Protein AF-A0A7W7VLT5-F1 (afdb_monomer)

Radius of gyration: 20.91 Å; Cα contacts (8 Å, |Δi|>4): 25; chains: 1; bounding box: 60×30×28 Å

pLDDT: mean 71.4, std 13.24, range [44.38, 89.62]

Structure (mmCIF, N/CA/C/O backbone):
data_AF-A0A7W7VLT5-F1
#
_entry.id   AF-A0A7W7VLT5-F1
#
loop_
_atom_site.group_PDB
_atom_site.id
_atom_site.type_symbol
_atom_site.label_atom_id
_atom_site.label_alt_id
_atom_site.label_comp_id
_atom_site.label_asym_id
_atom_site.label_entity_id
_atom_site.label_seq_id
_atom_site.pdbx_PDB_ins_code
_atom_site.Cartn_x
_atom_site.Cartn_y
_atom_site.Cartn_z
_atom_site.occupancy
_atom_site.B_iso_or_equiv
_atom_site.auth_seq_id
_atom_site.auth_comp_id
_atom_site.auth_asym_id
_atom_site.auth_atom_id
_atom_site.pdbx_PDB_model_num
ATOM 1 N N . MET A 1 1 ? 36.011 -1.954 0.548 1.00 53.28 1 MET A N 1
ATOM 2 C CA . MET A 1 1 ? 34.717 -1.801 -0.143 1.00 53.28 1 MET A CA 1
ATOM 3 C C . MET A 1 1 ? 34.950 -0.830 -1.289 1.00 53.28 1 MET A C 1
ATOM 5 O O . MET A 1 1 ? 35.602 0.171 -1.019 1.00 53.28 1 MET A O 1
ATOM 9 N N . PRO A 1 2 ? 34.570 -1.129 -2.541 1.00 60.38 2 PRO A N 1
ATOM 10 C CA . PRO A 1 2 ? 34.634 -0.131 -3.602 1.00 60.38 2 PRO A CA 1
ATOM 11 C C . PRO A 1 2 ? 33.546 0.920 -3.348 1.00 60.38 2 PRO A C 1
ATOM 13 O O . PRO A 1 2 ? 32.386 0.568 -3.142 1.00 60.38 2 PRO A O 1
ATOM 16 N N . GLU A 1 3 ? 33.942 2.188 -3.294 1.00 71.62 3 GLU A N 1
ATOM 17 C CA . GLU A 1 3 ? 33.031 3.327 -3.159 1.00 71.62 3 GLU A CA 1
ATOM 18 C C . GLU A 1 3 ? 32.471 3.615 -4.558 1.00 71.62 3 GLU A C 1
ATOM 20 O O . GLU A 1 3 ? 33.245 3.822 -5.496 1.00 71.62 3 GLU A O 1
ATOM 25 N N . LEU A 1 4 ? 31.148 3.554 -4.722 1.00 69.25 4 LEU A N 1
ATOM 26 C CA . LEU A 1 4 ? 30.499 3.897 -5.990 1.00 69.25 4 LEU A CA 1
ATOM 27 C C . LEU A 1 4 ? 30.738 5.377 -6.297 1.00 69.25 4 LEU A C 1
ATOM 29 O O . LEU A 1 4 ? 30.689 6.219 -5.398 1.00 69.25 4 LEU A O 1
ATOM 33 N N . SER A 1 5 ? 31.001 5.695 -7.563 1.00 77.19 5 SER A N 1
ATOM 34 C CA . SER A 1 5 ? 31.225 7.079 -7.976 1.00 77.19 5 SER A CA 1
ATOM 35 C C . SER A 1 5 ? 29.929 7.892 -7.859 1.00 77.19 5 SER A C 1
ATOM 37 O O . SER A 1 5 ? 28.832 7.352 -8.002 1.00 77.19 5 SER A O 1
ATOM 39 N N . GLU A 1 6 ? 30.031 9.207 -7.647 1.00 73.69 6 GLU A N 1
ATOM 40 C CA . GLU A 1 6 ? 28.871 10.105 -7.493 1.00 73.69 6 GLU A CA 1
ATOM 41 C C . GLU A 1 6 ? 27.876 9.976 -8.662 1.00 73.69 6 GLU A C 1
ATOM 43 O O . GLU A 1 6 ? 26.663 10.014 -8.471 1.00 73.69 6 GLU A O 1
ATOM 48 N N . HIS A 1 7 ? 28.382 9.729 -9.872 1.00 69.19 7 HIS A N 1
ATOM 49 C CA . HIS A 1 7 ? 27.569 9.509 -11.068 1.00 69.19 7 HIS A CA 1
ATOM 50 C C . HIS A 1 7 ? 26.754 8.201 -11.019 1.00 69.19 7 HIS A C 1
ATOM 52 O O . HIS A 1 7 ? 25.624 8.142 -11.507 1.00 69.19 7 HIS A O 1
ATOM 58 N N . GLU A 1 8 ? 27.306 7.142 -10.428 1.00 69.69 8 GLU A N 1
ATOM 59 C CA . GLU A 1 8 ? 26.625 5.851 -10.281 1.00 69.69 8 GLU A CA 1
ATOM 60 C C . GLU A 1 8 ? 25.518 5.926 -9.223 1.00 69.69 8 GLU A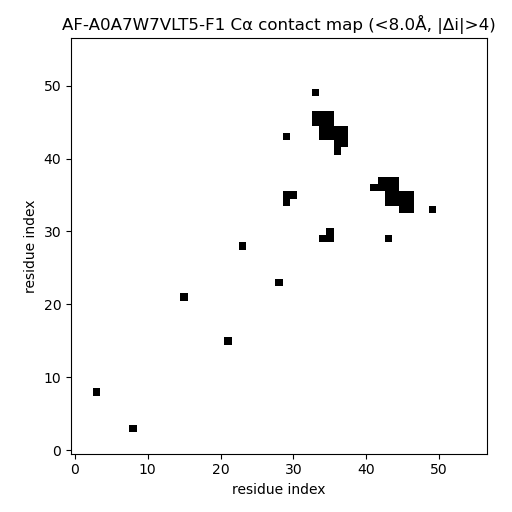 C 1
ATOM 62 O O . GLU A 1 8 ? 24.452 5.343 -9.411 1.00 69.69 8 GLU A O 1
ATOM 67 N N . LEU A 1 9 ? 25.726 6.714 -8.162 1.00 69.75 9 LEU A N 1
ATOM 68 C CA . LEU A 1 9 ? 24.707 6.996 -7.146 1.00 69.75 9 LEU A CA 1
ATOM 69 C C . LEU A 1 9 ? 23.522 7.772 -7.732 1.00 69.75 9 LEU A C 1
ATOM 71 O O . LEU A 1 9 ? 22.374 7.384 -7.526 1.00 69.75 9 LEU A O 1
ATOM 75 N N . VAL A 1 10 ? 23.794 8.818 -8.519 1.00 72.69 10 VAL A N 1
ATOM 76 C CA . VAL A 1 10 ? 22.747 9.603 -9.196 1.00 72.69 10 VAL A CA 1
ATOM 77 C C . VAL A 1 10 ? 21.961 8.740 -10.183 1.00 72.69 10 VAL A C 1
ATOM 79 O O . VAL A 1 10 ? 20.738 8.823 -10.230 1.00 72.69 10 VAL A O 1
ATOM 82 N N . THR A 1 11 ? 22.637 7.870 -10.936 1.00 68.06 11 THR A N 1
ATOM 83 C CA . THR A 1 11 ? 21.969 6.984 -11.901 1.00 68.06 11 THR A CA 1
ATOM 84 C C . THR A 1 11 ? 21.077 5.962 -11.192 1.00 68.06 11 THR A C 1
ATOM 86 O O . THR A 1 11 ? 19.940 5.767 -11.606 1.00 68.06 11 THR A O 1
ATOM 89 N N . ALA A 1 12 ? 21.547 5.361 -10.094 1.00 62.75 12 ALA A N 1
ATOM 90 C CA . ALA A 1 12 ? 20.754 4.424 -9.296 1.00 62.75 12 ALA A CA 1
ATOM 91 C C . ALA A 1 12 ? 19.531 5.090 -8.638 1.00 62.75 12 ALA A C 1
ATOM 93 O O . ALA A 1 12 ? 18.466 4.478 -8.536 1.00 62.75 12 ALA A O 1
ATOM 94 N N . GLU A 1 13 ? 19.664 6.346 -8.209 1.00 62.88 13 GLU A N 1
ATOM 95 C CA . GLU A 1 13 ? 18.560 7.122 -7.640 1.00 62.88 13 GLU A CA 1
ATOM 96 C C . GLU A 1 13 ? 17.530 7.524 -8.705 1.00 62.88 13 GLU A C 1
ATOM 98 O O . GLU A 1 13 ? 16.325 7.370 -8.498 1.00 62.88 13 GLU A O 1
ATOM 103 N N . MET A 1 14 ? 17.990 7.970 -9.876 1.00 62.50 14 MET A N 1
ATOM 104 C CA . MET A 1 14 ? 17.116 8.277 -11.010 1.00 62.50 14 MET A CA 1
ATOM 105 C C . MET A 1 14 ? 16.368 7.040 -11.505 1.00 62.50 14 MET A C 1
ATOM 107 O O . MET A 1 14 ? 15.180 7.140 -11.806 1.00 62.50 14 MET A O 1
ATOM 111 N N . ASP A 1 15 ? 17.036 5.885 -11.555 1.00 61.75 15 ASP A N 1
ATOM 112 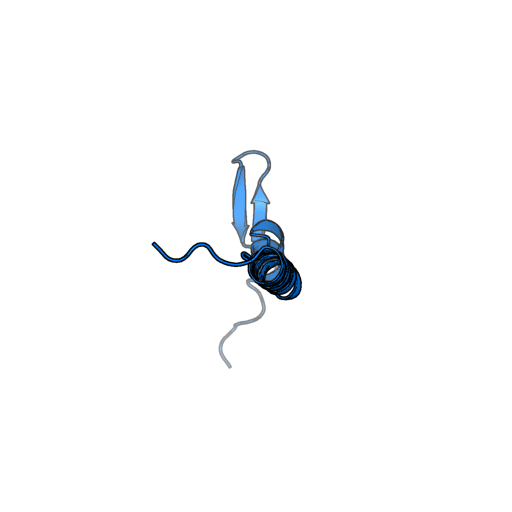C CA . ASP A 1 15 ? 16.414 4.618 -11.933 1.00 61.75 15 ASP A CA 1
ATOM 113 C C . ASP A 1 15 ? 15.319 4.268 -10.921 1.00 61.75 15 ASP A C 1
ATOM 115 O O . ASP A 1 15 ? 14.167 4.119 -11.305 1.00 61.75 15 ASP A O 1
ATOM 119 N N . ARG A 1 16 ? 15.597 4.319 -9.609 1.00 58.47 16 ARG A N 1
ATOM 120 C CA . ARG A 1 16 ? 14.588 4.074 -8.559 1.00 58.47 16 ARG A CA 1
ATOM 121 C C . ARG A 1 16 ? 13.338 4.957 -8.695 1.00 58.47 16 ARG A C 1
ATOM 123 O O . ARG A 1 16 ? 12.237 4.477 -8.445 1.00 58.47 16 ARG A 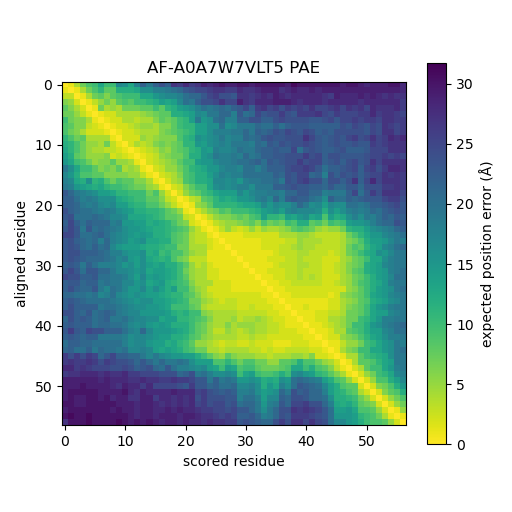O 1
ATOM 130 N N . HIS A 1 17 ? 13.486 6.218 -9.094 1.00 60.00 17 HIS A N 1
ATOM 131 C CA . HIS A 1 17 ? 12.352 7.125 -9.303 1.00 60.00 17 HIS A CA 1
ATOM 132 C C . HIS A 1 17 ? 11.632 6.940 -10.650 1.00 60.00 17 HIS A C 1
ATOM 134 O O . HIS A 1 17 ? 10.483 7.367 -10.783 1.00 60.00 17 HIS A O 1
ATOM 140 N N . ALA A 1 18 ? 12.265 6.305 -11.639 1.00 63.28 18 ALA A N 1
ATOM 141 C CA . ALA A 1 18 ? 11.681 6.065 -12.957 1.00 63.28 18 ALA A CA 1
ATOM 142 C C . ALA A 1 18 ? 10.621 4.944 -12.963 1.00 63.28 18 ALA A C 1
ATOM 144 O O . ALA A 1 18 ? 9.742 4.951 -13.823 1.00 63.28 18 ALA A O 1
ATOM 145 N N . TRP A 1 19 ? 10.645 4.023 -11.991 1.00 59.59 19 TRP A N 1
ATOM 146 C CA . TRP A 1 19 ? 9.699 2.894 -11.900 1.00 59.59 19 TRP A CA 1
ATOM 147 C C . TRP A 1 19 ? 8.360 3.236 -11.226 1.00 59.59 19 TRP A C 1
ATOM 149 O O . TRP A 1 19 ? 7.553 2.344 -10.966 1.00 59.59 19 TRP A O 1
ATOM 159 N N . GLY A 1 20 ? 8.082 4.521 -10.985 1.00 61.84 20 GLY A N 1
ATOM 160 C CA . GLY A 1 20 ? 6.940 4.933 -10.170 1.00 61.84 20 GLY A CA 1
ATOM 161 C C . GLY A 1 20 ? 7.176 4.608 -8.692 1.00 61.84 20 GLY A C 1
ATOM 162 O O . GLY A 1 20 ? 8.294 4.264 -8.307 1.00 61.84 20 GLY A O 1
ATOM 163 N N . PRO A 1 21 ? 6.168 4.766 -7.821 1.00 62.09 21 PRO A N 1
ATOM 164 C CA . PRO A 1 21 ? 6.338 4.392 -6.427 1.00 62.09 21 PRO A CA 1
ATOM 165 C C . PRO A 1 21 ? 6.684 2.897 -6.350 1.00 62.09 21 PRO A C 1
ATOM 167 O O . PRO A 1 21 ? 6.009 2.068 -6.957 1.00 62.09 21 PRO A O 1
ATOM 170 N N . THR A 1 22 ? 7.750 2.567 -5.612 1.00 68.88 22 THR A N 1
ATOM 171 C CA . THR A 1 22 ? 8.221 1.186 -5.387 1.00 68.88 22 THR A CA 1
ATOM 172 C C . THR A 1 22 ? 7.105 0.273 -4.877 1.00 68.88 22 THR A C 1
ATOM 174 O O . THR A 1 22 ? 7.137 -0.934 -5.108 1.00 68.88 22 THR A O 1
ATOM 177 N N . GLU A 1 23 ? 6.109 0.855 -4.211 1.00 65.62 23 GLU A N 1
ATOM 178 C CA . GLU A 1 23 ? 4.914 0.175 -3.741 1.00 65.62 23 GLU A CA 1
ATOM 179 C C . GLU A 1 23 ? 3.676 0.916 -4.256 1.00 65.62 23 GLU A C 1
ATOM 181 O O . GLU A 1 23 ? 3.616 2.148 -4.176 1.00 65.62 23 GLU A O 1
ATOM 186 N N . PRO A 1 24 ? 2.686 0.201 -4.816 1.00 68.44 24 PRO A N 1
ATOM 187 C CA . PRO A 1 24 ? 1.432 0.826 -5.185 1.00 68.44 24 PRO A CA 1
ATOM 188 C C . PRO A 1 24 ? 0.755 1.370 -3.925 1.00 68.44 24 PRO A C 1
ATOM 190 O O . PRO A 1 24 ? 0.771 0.734 -2.875 1.00 68.44 24 PRO A O 1
ATOM 193 N N . ASP A 1 25 ? 0.150 2.548 -4.049 1.00 83.81 25 ASP A N 1
ATOM 194 C CA . ASP A 1 25 ? -0.648 3.136 -2.979 1.00 83.81 25 ASP A CA 1
ATOM 195 C C . ASP A 1 25 ? -1.783 2.170 -2.601 1.00 83.81 25 ASP A C 1
ATOM 197 O O . ASP A 1 25 ? -2.665 1.882 -3.414 1.00 83.81 25 ASP A O 1
ATOM 201 N N . GLU A 1 26 ? -1.707 1.613 -1.390 1.00 82.81 26 GLU A N 1
ATOM 202 C CA . GLU A 1 26 ? -2.604 0.555 -0.916 1.00 82.81 26 GLU A CA 1
ATOM 203 C C . GLU A 1 26 ? -4.069 0.999 -0.979 1.00 82.81 26 GLU A C 1
ATOM 205 O O . GLU A 1 26 ? -4.925 0.238 -1.426 1.00 82.81 26 GLU A O 1
ATOM 210 N N . GLU A 1 27 ? -4.353 2.259 -0.637 1.00 84.25 27 GLU A N 1
ATOM 211 C CA . GLU A 1 27 ? -5.694 2.834 -0.742 1.00 84.25 27 GLU A CA 1
ATOM 212 C C . GLU A 1 27 ? -6.205 2.799 -2.191 1.00 84.25 27 GLU A C 1
ATOM 214 O O . GLU A 1 27 ? -7.338 2.381 -2.440 1.00 84.25 27 GLU A O 1
ATOM 219 N N . GLN A 1 28 ? -5.386 3.187 -3.171 1.00 82.19 28 GLN A N 1
ATOM 220 C CA . GLN A 1 28 ? -5.763 3.086 -4.582 1.00 82.19 28 GLN A CA 1
ATOM 221 C C . GLN A 1 28 ? -5.971 1.644 -5.048 1.00 82.19 28 GLN A C 1
ATOM 223 O O . GLN A 1 28 ? -6.852 1.399 -5.876 1.00 82.19 28 GLN A O 1
ATOM 228 N N . VAL A 1 29 ? -5.183 0.690 -4.547 1.00 85.31 29 VAL A N 1
ATOM 229 C CA . VAL A 1 29 ? -5.364 -0.736 -4.859 1.00 85.31 29 VAL A CA 1
ATOM 230 C C . VAL A 1 29 ? -6.690 -1.233 -4.294 1.00 85.31 29 VAL A C 1
ATOM 232 O O . VAL A 1 29 ? -7.486 -1.811 -5.030 1.00 85.31 29 VAL A O 1
ATO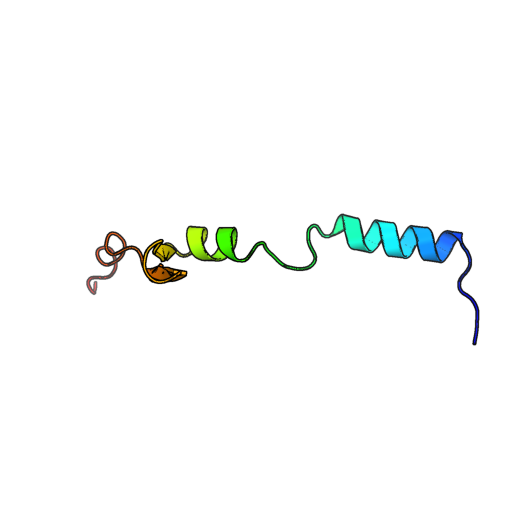M 235 N N . LEU A 1 30 ? -6.963 -0.951 -3.022 1.00 86.56 30 LEU A N 1
ATOM 236 C CA . LEU A 1 30 ? -8.188 -1.361 -2.343 1.00 86.56 30 LEU A CA 1
ATOM 237 C C . LEU A 1 30 ? -9.424 -0.746 -3.004 1.00 86.56 30 LEU A C 1
ATOM 239 O O . LEU A 1 30 ? -10.363 -1.472 -3.319 1.00 86.56 30 LEU A O 1
ATOM 243 N N . ARG A 1 31 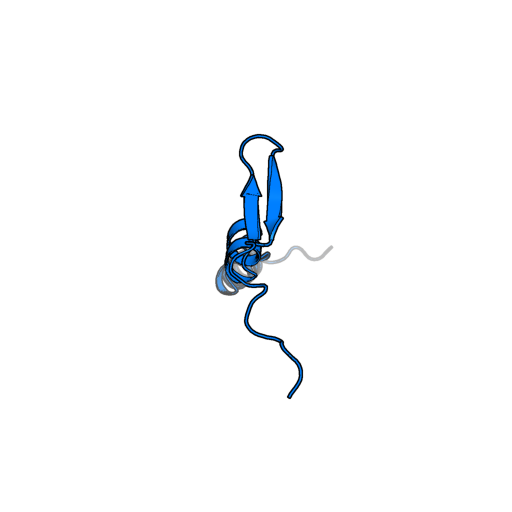? -9.387 0.544 -3.358 1.00 83.06 31 ARG A N 1
ATOM 244 C CA . ARG A 1 31 ? -10.470 1.195 -4.114 1.00 83.06 31 ARG A CA 1
ATOM 245 C C . ARG A 1 31 ? -10.705 0.561 -5.488 1.00 83.06 31 ARG A C 1
ATOM 247 O O . ARG A 1 31 ? -11.852 0.425 -5.897 1.00 83.06 31 ARG A O 1
ATOM 254 N N . ARG A 1 32 ? -9.649 0.159 -6.211 1.00 82.12 32 ARG A N 1
ATOM 255 C CA . ARG A 1 32 ? -9.783 -0.556 -7.501 1.00 82.12 32 ARG A CA 1
ATOM 256 C C . ARG A 1 32 ? -10.392 -1.944 -7.349 1.00 82.12 32 ARG A C 1
ATOM 258 O O . ARG A 1 32 ? -11.053 -2.403 -8.269 1.00 82.12 32 ARG A O 1
ATOM 265 N N . LEU A 1 33 ? -10.138 -2.599 -6.222 1.00 85.50 33 LEU A N 1
ATOM 266 C CA . LEU A 1 33 ? -10.714 -3.894 -5.871 1.00 85.50 33 LEU A CA 1
ATOM 267 C C . LEU A 1 33 ? -12.144 -3.775 -5.314 1.00 85.50 33 LEU A C 1
ATOM 269 O O . LEU A 1 33 ? -12.701 -4.779 -4.885 1.00 85.50 33 LEU A O 1
ATOM 273 N N . GLY A 1 34 ? -12.724 -2.570 -5.297 1.00 84.75 34 GLY A N 1
ATOM 274 C CA . GLY A 1 34 ? -14.073 -2.338 -4.788 1.00 84.75 34 GLY A CA 1
ATOM 275 C C . GLY A 1 34 ? -14.153 -2.266 -3.266 1.00 84.75 34 GLY A C 1
ATOM 276 O O . GLY A 1 34 ? -15.234 -2.400 -2.717 1.00 84.75 34 GLY A O 1
ATOM 277 N N . TYR A 1 35 ? -13.043 -2.059 -2.555 1.00 87.44 35 TYR A N 1
ATOM 278 C CA . TYR A 1 35 ? -13.071 -1.854 -1.108 1.00 87.44 35 TYR A CA 1
ATOM 279 C C . TYR A 1 35 ? -13.221 -0.374 -0.747 1.00 87.44 35 TYR A C 1
ATOM 281 O O . TYR A 1 35 ? -12.602 0.509 -1.350 1.00 87.44 35 TYR A O 1
ATOM 289 N N . VAL A 1 36 ? -13.987 -0.109 0.309 1.00 89.56 36 VAL A N 1
ATOM 290 C CA . VAL A 1 36 ? -14.241 1.224 0.860 1.00 89.56 36 VAL A CA 1
ATOM 291 C C . VAL A 1 36 ? -13.781 1.268 2.316 1.00 89.56 36 VAL A C 1
ATOM 293 O O . VAL A 1 36 ? -14.045 0.355 3.095 1.00 89.56 36 VAL A O 1
ATOM 296 N N . LEU A 1 37 ? -13.078 2.337 2.699 1.00 88.88 37 LEU A N 1
ATOM 297 C CA . LEU A 1 37 ? -12.655 2.549 4.083 1.00 88.88 37 LEU A CA 1
ATOM 298 C C . LEU A 1 37 ? -13.867 2.894 4.958 1.00 88.88 37 LEU A C 1
ATOM 300 O O . LEU A 1 37 ? -14.498 3.935 4.762 1.00 88.88 37 LEU A O 1
ATOM 304 N N . ASN A 1 38 ? -14.148 2.070 5.964 1.00 88.06 38 ASN A N 1
ATOM 305 C CA . ASN A 1 38 ? -15.153 2.367 6.973 1.00 88.06 38 ASN A CA 1
ATOM 306 C C . ASN A 1 38 ? -14.577 3.370 7.998 1.00 88.06 38 ASN A C 1
ATOM 308 O O . ASN A 1 38 ? -13.654 3.032 8.743 1.00 88.06 38 ASN A O 1
ATOM 312 N N . PRO A 1 39 ? -15.115 4.602 8.096 1.00 86.44 39 PRO A N 1
ATOM 313 C CA . PRO A 1 39 ? -14.570 5.632 8.981 1.00 86.44 39 PRO A CA 1
ATOM 314 C C . PRO A 1 39 ? -14.816 5.354 10.473 1.00 86.44 39 PRO A C 1
ATOM 316 O O . PRO A 1 39 ? -14.214 6.008 11.321 1.00 86.44 39 PRO A O 1
ATOM 319 N N . GLN A 1 40 ? -15.710 4.421 10.811 1.00 89.62 40 GLN A N 1
ATOM 320 C CA . GLN A 1 40 ? -16.038 4.066 12.193 1.00 89.62 40 GLN A CA 1
ATOM 321 C C . GLN A 1 40 ? -15.105 2.985 12.742 1.00 89.62 40 GLN A C 1
ATOM 323 O O . GLN A 1 40 ? -14.766 3.011 13.924 1.00 89.62 40 GLN A O 1
ATOM 328 N N . THR A 1 41 ? -14.701 2.038 11.894 1.00 89.25 41 THR A N 1
ATOM 329 C CA . THR A 1 41 ? -13.838 0.909 12.272 1.00 89.25 41 THR A CA 1
ATOM 330 C C . THR A 1 41 ? -12.385 1.113 11.844 1.00 89.25 41 THR A C 1
ATOM 332 O O . THR A 1 41 ? -11.492 0.507 12.430 1.00 89.25 41 THR A O 1
ATOM 335 N N . GLY A 1 42 ? -12.134 1.979 10.855 1.00 89.19 42 GLY A N 1
ATOM 336 C CA . GLY A 1 42 ? -10.820 2.179 10.241 1.00 89.19 42 GLY A CA 1
ATOM 337 C C . GLY A 1 42 ? -10.382 1.015 9.349 1.00 89.19 42 GLY A C 1
ATOM 338 O O . GLY A 1 42 ? -9.200 0.901 9.040 1.00 89.19 42 GLY A O 1
ATOM 339 N N . VAL A 1 43 ? -11.312 0.136 8.968 1.00 88.62 43 VAL A N 1
ATOM 340 C CA . VAL A 1 43 ? -11.052 -1.076 8.183 1.00 88.62 43 VAL A CA 1
ATOM 341 C C . VAL A 1 43 ? -11.663 -0.926 6.793 1.00 88.62 43 VAL A C 1
ATOM 343 O O . VAL A 1 43 ? -12.716 -0.314 6.634 1.00 88.62 43 VAL A O 1
ATOM 346 N N . TYR A 1 44 ? -10.996 -1.478 5.782 1.00 88.00 44 TYR A N 1
ATOM 347 C CA . TYR A 1 44 ? -11.543 -1.570 4.433 1.00 88.00 44 TYR A CA 1
ATOM 348 C C . TYR A 1 44 ? -12.535 -2.728 4.333 1.00 88.00 44 TYR A C 1
ATOM 350 O O . TYR A 1 44 ? -12.207 -3.871 4.650 1.00 88.00 44 TYR A O 1
ATOM 358 N N . GLU A 1 45 ? -13.740 -2.428 3.869 1.00 88.44 45 GLU A N 1
ATOM 359 C CA . GLU A 1 45 ? -14.833 -3.379 3.680 1.00 88.44 45 GLU A CA 1
ATOM 360 C C . GLU A 1 45 ? -15.137 -3.471 2.179 1.00 88.44 45 GLU A C 1
ATOM 362 O O . GLU A 1 45 ? -15.005 -2.477 1.465 1.00 88.44 45 GLU A O 1
ATOM 367 N N . GLY A 1 46 ? -15.464 -4.665 1.676 1.00 81.00 46 GLY A N 1
ATOM 368 C CA . GLY A 1 46 ? -15.858 -4.824 0.272 1.00 81.00 46 GLY A CA 1
ATOM 369 C C . GLY A 1 46 ? -17.170 -4.088 0.015 1.00 81.00 46 GLY A C 1
ATOM 370 O O . GLY A 1 46 ? -18.062 -4.130 0.863 1.00 81.00 46 GLY A O 1
ATOM 371 N N . ASP A 1 47 ? -17.280 -3.394 -1.116 1.00 69.50 47 ASP A N 1
ATOM 372 C CA . ASP A 1 47 ? -18.500 -2.687 -1.476 1.00 69.50 47 ASP A CA 1
ATOM 373 C C . ASP A 1 47 ? -19.617 -3.705 -1.780 1.00 69.50 47 ASP A C 1
ATOM 375 O O .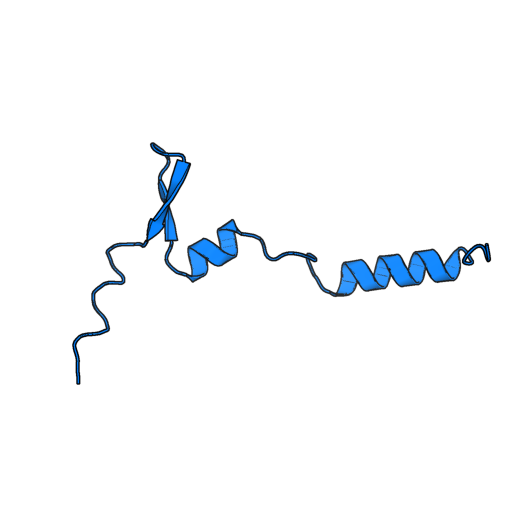 ASP A 1 47 ? -19.479 -4.535 -2.685 1.00 69.50 47 ASP A O 1
ATOM 379 N N . PRO A 1 48 ? -20.736 -3.671 -1.037 1.00 61.75 48 PRO A N 1
ATOM 380 C CA . PRO A 1 48 ? -21.828 -4.622 -1.211 1.00 61.75 48 PRO A CA 1
ATOM 381 C C . PRO A 1 48 ? -22.633 -4.395 -2.506 1.00 61.75 48 PRO A C 1
ATOM 383 O O . PRO A 1 48 ? -23.611 -5.101 -2.744 1.00 61.75 48 PRO A O 1
ATOM 386 N N . HIS A 1 49 ? -22.283 -3.424 -3.359 1.00 55.47 49 HIS A N 1
ATOM 387 C CA . HIS A 1 49 ? -22.874 -3.303 -4.694 1.00 55.47 49 HIS A CA 1
ATOM 388 C C . HIS A 1 49 ? -22.200 -4.187 -5.756 1.00 55.47 49 HIS A C 1
ATOM 390 O O . HIS A 1 49 ? -22.797 -4.358 -6.819 1.00 55.47 49 HIS A O 1
ATOM 396 N N . ASP A 1 50 ? -21.047 -4.807 -5.473 1.00 51.78 50 ASP A N 1
ATOM 397 C CA . ASP A 1 50 ? -20.343 -5.710 -6.408 1.00 51.78 50 ASP A CA 1
ATOM 398 C C . ASP A 1 50 ? -20.747 -7.196 -6.263 1.00 51.78 50 ASP A C 1
ATOM 400 O O . ASP A 1 50 ? -20.399 -8.042 -7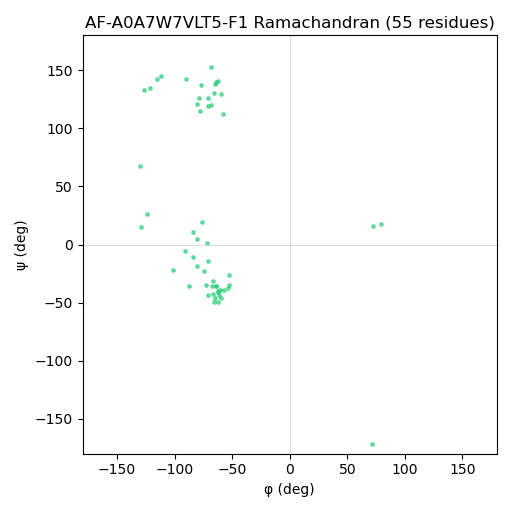.082 1.00 51.78 50 ASP A O 1
ATOM 404 N N . GLU A 1 51 ? -21.577 -7.549 -5.275 1.00 52.41 51 GLU A N 1
ATOM 405 C CA . GLU A 1 51 ? -22.095 -8.919 -5.086 1.00 52.41 51 GLU A CA 1
ATOM 406 C C . GLU A 1 51 ? -23.226 -9.313 -6.073 1.00 52.41 51 GLU A C 1
ATOM 408 O O . GLU A 1 51 ? -23.956 -10.279 -5.849 1.00 52.41 51 GLU A O 1
ATOM 413 N N . ASN A 1 52 ? -23.363 -8.607 -7.207 1.00 50.94 52 ASN A N 1
ATOM 414 C CA . ASN A 1 52 ? -24.407 -8.835 -8.220 1.00 50.94 52 ASN A CA 1
ATOM 415 C C . ASN A 1 52 ? -23.912 -9.103 -9.661 1.00 50.94 52 ASN A C 1
ATOM 417 O O . ASN A 1 52 ? -24.685 -8.87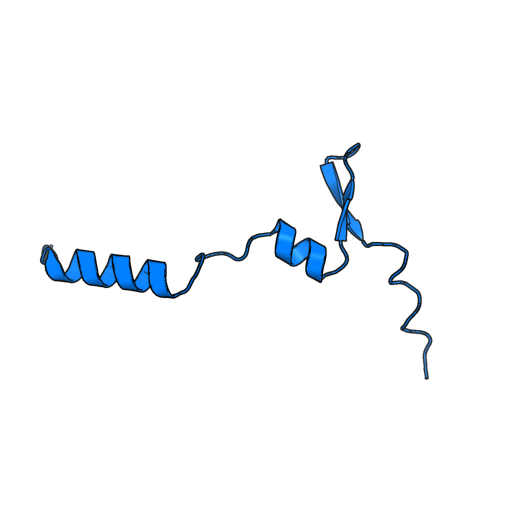9 -10.590 1.00 50.94 52 ASN A O 1
ATOM 421 N N . GLU A 1 53 ? -22.702 -9.629 -9.903 1.00 52.59 53 GLU A N 1
ATOM 422 C CA . GLU A 1 53 ? -22.317 -10.074 -11.267 1.00 52.59 53 GLU A CA 1
ATOM 423 C C . GLU A 1 53 ? -21.729 -11.494 -11.407 1.00 52.59 53 GLU A C 1
ATOM 425 O O . GLU A 1 53 ? -21.281 -11.854 -12.492 1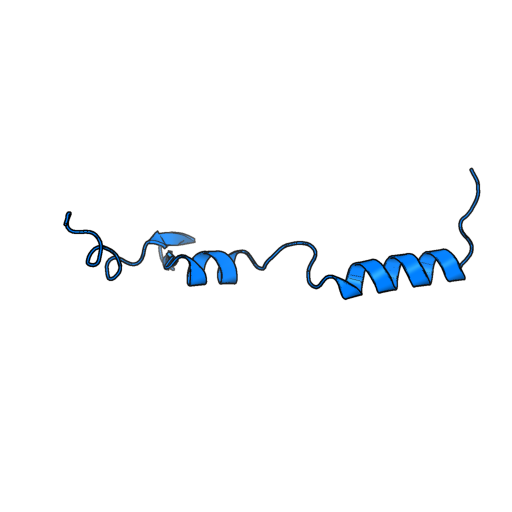.00 52.59 53 GLU A O 1
ATOM 430 N N . GLU A 1 54 ? -21.846 -12.380 -10.410 1.00 53.41 54 GLU A N 1
ATOM 431 C CA . GLU A 1 54 ? -21.581 -13.823 -10.612 1.00 53.41 54 GLU A CA 1
ATOM 432 C C . GLU A 1 54 ? -22.705 -14.722 -10.070 1.00 53.41 54 GLU A C 1
ATOM 434 O O . GLU A 1 54 ? -22.550 -15.503 -9.134 1.00 53.41 54 GLU A O 1
ATOM 439 N N . GLY A 1 55 ? -23.871 -14.645 -10.718 1.00 44.38 55 GLY A N 1
ATOM 440 C CA . GLY A 1 55 ? -24.796 -15.781 -10.779 1.00 44.38 55 GLY A CA 1
ATOM 441 C C . GLY A 1 55 ? -24.291 -16.806 -11.812 1.00 44.38 55 GLY A C 1
ATOM 442 O O . GLY A 1 55 ? -23.848 -16.395 -12.887 1.00 44.38 55 GLY A O 1
ATOM 443 N N . PRO A 1 56 ? -24.333 -18.124 -11.536 1.00 58.06 56 PRO A N 1
ATOM 444 C CA . PRO A 1 56 ? -23.733 -19.130 -12.412 1.00 58.06 56 PRO A CA 1
ATOM 445 C C . PRO A 1 56 ? -24.464 -19.184 -13.763 1.00 58.06 56 PRO A C 1
ATOM 447 O O . PRO A 1 56 ? -25.695 -19.262 -13.800 1.00 58.06 56 PRO A O 1
ATOM 450 N N . ARG A 1 57 ? -23.704 -19.145 -14.865 1.00 51.75 57 ARG A N 1
ATOM 451 C CA . ARG A 1 57 ? -24.187 -19.471 -16.218 1.00 51.75 57 ARG A CA 1
ATOM 452 C C . ARG A 1 57 ? -24.083 -20.964 -16.491 1.00 51.75 57 ARG A C 1
ATOM 454 O O . ARG A 1 57 ? -23.054 -21.554 -16.095 1.00 51.75 57 ARG A O 1
#

Organism: NCBI:txid1706840

Sequence (57 aa):
MPELSEHELVTAEMDRHAWGPTEPDEEQVLRRLGYVLNPQTGVYEGDPHDENEEGPR

Foldseek 3Di:
DDDDDPVVVVVVVVVCPVVPPPDPDVVVVLVVQQWDQDPVVRDTDHHPVVPPDDDDD

Mean predicted aligned error: 14.66 Å

Solvent-accessible surface area (backbone atoms only — not comparable to full-atom values): 3808 Å² total; per-residue (Å²): 130,88,78,77,51,74,68,55,53,51,50,54,52,53,52,58,60,69,72,47,68,94,60,77,59,62,68,61,52,38,47,74,73,43,31,44,76,36,88,88,78,74,45,74,40,74,46,82,82,67,81,76,80,81,76,91,129

Secondary structure (DSSP, 8-state):
-PPPPHHHHHHHHHHHHHTS-SS--HHHHHHHTTEEE-TTT--EEE-TTSTTS----